Protein AF-A0A1X7BYQ5-F1 (afdb_monomer_lite)

Organism: NCBI:txid28188

Structure (mmCIF, N/CA/C/O backbone):
data_AF-A0A1X7BYQ5-F1
#
_entry.id   AF-A0A1X7BYQ5-F1
#
loop_
_atom_site.group_PDB
_atom_site.id
_atom_site.type_symbol
_atom_site.label_atom_id
_atom_site.label_alt_id
_atom_site.label_comp_id
_atom_site.label_asym_id
_atom_site.label_entity_id
_atom_site.label_seq_id
_atom_site.pdbx_PDB_ins_code
_atom_site.Cartn_x
_atom_site.Cartn_y
_atom_site.Cartn_z
_atom_site.occupancy
_atom_site.B_iso_or_equiv
_atom_site.auth_seq_id
_atom_site.auth_comp_id
_atom_site.auth_asym_id
_atom_site.auth_atom_id
_atom_site.pdbx_PDB_model_num
ATOM 1 N N . MET A 1 1 ? -8.170 6.490 3.187 1.00 89.06 1 MET A N 1
ATOM 2 C CA . MET A 1 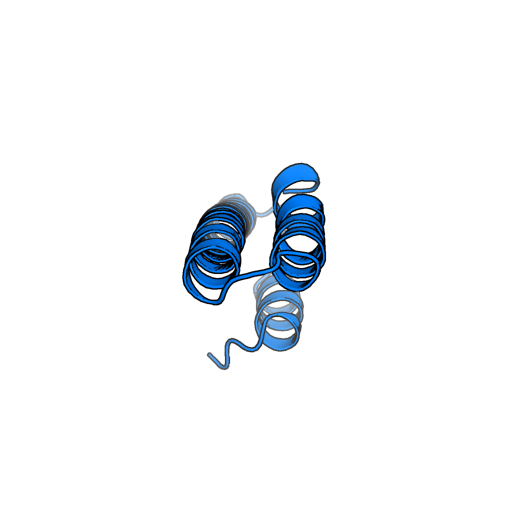1 ? -8.131 5.012 3.181 1.00 89.06 1 MET A CA 1
ATOM 3 C C . MET A 1 1 ? -8.411 4.429 1.802 1.00 89.06 1 MET A C 1
ATOM 5 O O . MET A 1 1 ? -7.466 3.938 1.213 1.00 89.06 1 MET A O 1
ATOM 9 N N . ARG A 1 2 ? -9.620 4.559 1.218 1.00 93.81 2 ARG A N 1
ATOM 10 C CA . ARG A 1 2 ? -9.934 3.990 -0.122 1.00 93.81 2 ARG A CA 1
ATOM 11 C C . ARG A 1 2 ? -8.946 4.372 -1.237 1.00 93.81 2 ARG A C 1
ATOM 13 O O . ARG A 1 2 ? -8.584 3.533 -2.049 1.00 93.81 2 ARG A O 1
ATOM 20 N N . ARG A 1 3 ? -8.506 5.636 -1.283 1.00 95.50 3 ARG A N 1
ATOM 21 C CA . ARG A 1 3 ? -7.522 6.084 -2.285 1.00 95.50 3 ARG A CA 1
ATOM 22 C C . ARG A 1 3 ? -6.148 5.458 -2.057 1.00 95.50 3 ARG A C 1
ATOM 24 O O . ARG A 1 3 ? -5.600 4.897 -2.990 1.00 95.50 3 ARG A O 1
ATOM 31 N N . ALA A 1 4 ? -5.640 5.500 -0.825 1.00 93.81 4 ALA A N 1
ATOM 32 C CA . ALA A 1 4 ? -4.363 4.889 -0.463 1.00 93.81 4 ALA A CA 1
ATOM 33 C C . ALA A 1 4 ? -4.352 3.377 -0.760 1.00 93.81 4 ALA A C 1
ATOM 35 O O . ALA A 1 4 ? -3.442 2.894 -1.423 1.00 93.81 4 ALA A O 1
ATOM 36 N N . SER A 1 5 ? -5.413 2.651 -0.387 1.00 95.06 5 SER A N 1
ATOM 37 C CA . SER A 1 5 ? -5.524 1.208 -0.638 1.00 95.06 5 SER A CA 1
ATOM 38 C C . SER A 1 5 ? -5.564 0.844 -2.124 1.00 95.06 5 SER A C 1
ATOM 40 O O . SER A 1 5 ? -5.038 -0.195 -2.497 1.00 95.06 5 SER A O 1
ATOM 42 N N . VAL A 1 6 ? -6.175 1.679 -2.973 1.00 97.06 6 VAL A N 1
ATOM 43 C CA . VAL A 1 6 ? -6.178 1.482 -4.436 1.00 97.06 6 VAL A CA 1
ATOM 44 C C . VAL A 1 6 ? -4.847 1.923 -5.058 1.00 97.06 6 VAL A C 1
ATOM 46 O O . VAL A 1 6 ? -4.366 1.293 -5.991 1.00 97.06 6 VAL A O 1
ATOM 49 N N . SER A 1 7 ? -4.219 2.969 -4.520 1.00 97.81 7 SER A N 1
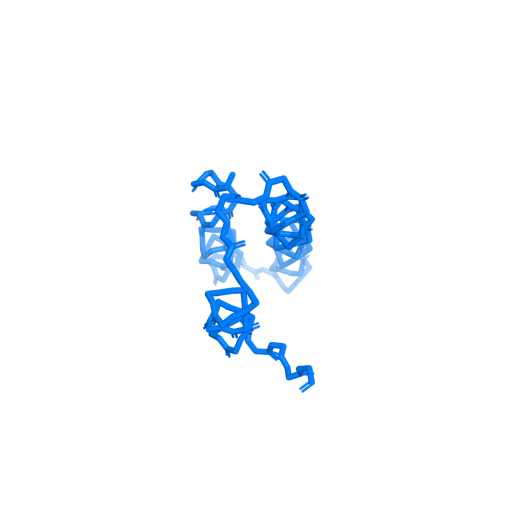ATOM 50 C CA . SER A 1 7 ? -2.948 3.517 -5.008 1.00 97.81 7 SER A CA 1
ATOM 51 C C . SER A 1 7 ? -1.786 2.527 -4.887 1.00 97.81 7 SER A C 1
ATOM 53 O O . SER A 1 7 ? -0.941 2.481 -5.778 1.00 97.81 7 SER A O 1
ATOM 55 N N . ILE A 1 8 ? -1.749 1.711 -3.826 1.00 97.12 8 ILE A N 1
ATOM 56 C CA . ILE A 1 8 ? -0.687 0.714 -3.599 1.00 97.12 8 ILE A CA 1
ATOM 57 C C . ILE A 1 8 ? -0.560 -0.266 -4.784 1.00 97.12 8 ILE A C 1
ATOM 59 O O . ILE A 1 8 ? 0.489 -0.258 -5.431 1.00 97.12 8 ILE A O 1
ATOM 63 N N . PRO A 1 9 ? -1.583 -1.079 -5.129 1.00 97.38 9 PRO A N 1
ATOM 64 C CA . PRO A 1 9 ? -1.477 -2.015 -6.244 1.00 97.38 9 PRO A CA 1
ATOM 65 C C . PRO A 1 9 ? -1.360 -1.307 -7.598 1.00 97.38 9 PRO A C 1
ATOM 67 O O . PRO A 1 9 ? -0.649 -1.809 -8.464 1.00 97.38 9 PRO A O 1
ATOM 70 N N . SER A 1 10 ? -1.988 -0.137 -7.781 1.00 98.25 10 SER A N 1
ATOM 71 C CA . SER A 1 10 ? -1.874 0.624 -9.033 1.00 98.25 10 SER A CA 1
ATOM 72 C C . SER A 1 10 ? -0.440 1.069 -9.313 1.00 98.25 10 SER A C 1
ATOM 74 O O . SER A 1 10 ? 0.041 0.880 -10.424 1.00 98.25 10 SER A O 1
ATOM 76 N N . ASN A 1 11 ? 0.270 1.599 -8.311 1.00 98.44 11 ASN A N 1
ATOM 77 C CA . ASN A 1 11 ? 1.666 2.005 -8.488 1.00 98.44 11 ASN A CA 1
ATOM 78 C C . ASN A 1 11 ? 2.587 0.800 -8.699 1.00 98.44 11 ASN A C 1
ATOM 80 O O . ASN A 1 11 ? 3.484 0.874 -9.530 1.00 98.44 11 ASN A O 1
ATOM 84 N N . ILE A 1 12 ? 2.359 -0.323 -8.008 1.00 98.12 12 ILE A N 1
ATOM 85 C CA . ILE A 1 12 ? 3.136 -1.552 -8.242 1.00 98.12 12 ILE A CA 1
ATOM 86 C C . ILE A 1 12 ? 2.952 -2.032 -9.688 1.00 98.12 12 ILE A C 1
ATOM 88 O O . ILE A 1 12 ? 3.941 -2.288 -10.371 1.00 98.12 12 ILE A O 1
ATOM 92 N N . ALA A 1 13 ? 1.707 -2.114 -10.166 1.00 98.00 13 ALA A N 1
ATOM 93 C CA . ALA A 1 13 ? 1.400 -2.550 -11.526 1.00 98.00 13 ALA A CA 1
ATOM 94 C C . ALA A 1 13 ? 1.961 -1.589 -12.584 1.00 98.00 13 ALA A C 1
ATOM 96 O O . ALA A 1 13 ? 2.538 -2.033 -13.574 1.00 98.00 13 ALA A O 1
ATOM 97 N N . GLU A 1 14 ? 1.841 -0.277 -12.365 1.00 98.12 14 GLU A N 1
ATOM 98 C CA . GLU A 1 14 ? 2.390 0.722 -13.282 1.00 98.12 14 GLU A CA 1
ATOM 99 C C . GLU A 1 14 ? 3.920 0.678 -13.323 1.00 98.12 14 GLU A C 1
ATOM 101 O O . GLU A 1 14 ? 4.508 0.779 -14.399 1.00 98.12 14 GLU A O 1
ATOM 106 N N . GLY A 1 15 ? 4.564 0.492 -12.170 1.00 97.94 15 GLY A N 1
ATOM 107 C CA . GLY A 1 15 ? 6.008 0.336 -12.069 1.00 97.94 15 GLY A CA 1
ATOM 108 C C . GLY A 1 15 ? 6.520 -0.927 -12.756 1.00 97.94 15 GLY A C 1
ATOM 109 O O . GLY A 1 15 ? 7.523 -0.864 -13.459 1.00 97.94 15 GLY A O 1
ATOM 110 N N . ALA A 1 16 ? 5.811 -2.047 -12.600 1.00 97.50 16 ALA A N 1
ATOM 111 C CA . ALA A 1 16 ? 6.148 -3.317 -13.242 1.00 97.50 16 ALA A CA 1
ATOM 112 C C . ALA A 1 16 ? 6.028 -3.268 -14.777 1.00 97.50 16 ALA A C 1
ATOM 114 O O . ALA A 1 16 ? 6.613 -4.099 -15.463 1.00 97.50 16 ALA A O 1
ATOM 115 N N . ALA A 1 17 ? 5.284 -2.298 -15.314 1.00 97.19 17 ALA A N 1
ATOM 116 C CA . ALA A 1 17 ? 5.157 -2.057 -16.748 1.00 97.19 17 ALA A CA 1
ATOM 117 C C . ALA A 1 17 ? 6.226 -1.098 -17.315 1.00 97.19 17 ALA A C 1
ATOM 119 O O . ALA A 1 17 ? 6.130 -0.725 -18.483 1.00 97.19 17 ALA A O 1
ATOM 120 N N . LYS A 1 18 ? 7.199 -0.637 -16.511 1.00 95.94 18 LYS A N 1
ATOM 121 C CA . LYS A 1 18 ? 8.282 0.252 -16.970 1.00 95.94 18 LYS A CA 1
ATOM 122 C C . LYS A 1 18 ? 9.488 -0.534 -17.475 1.00 95.94 18 LYS A C 1
ATOM 124 O O . LYS A 1 18 ? 9.765 -1.633 -17.012 1.00 95.94 18 LYS A O 1
ATOM 129 N N . ASP A 1 19 ? 10.242 0.090 -18.377 1.00 91.94 19 ASP A N 1
ATOM 130 C CA . ASP A 1 19 ? 11.367 -0.541 -19.078 1.00 91.94 19 ASP A CA 1
ATOM 131 C C . ASP A 1 19 ? 12.663 -0.591 -18.250 1.00 91.94 19 ASP A C 1
ATOM 133 O O . ASP A 1 19 ? 13.642 -1.211 -18.664 1.00 91.94 19 ASP A O 1
ATOM 137 N N . SER A 1 20 ? 12.708 0.075 -17.088 1.00 96.44 20 SER A N 1
ATOM 138 C CA . SER A 1 20 ? 13.908 0.135 -16.251 1.00 96.44 20 SER A CA 1
ATOM 139 C C . SER A 1 20 ? 13.639 -0.107 -14.768 1.00 96.44 20 SER A C 1
ATOM 141 O O . SER A 1 20 ? 12.672 0.400 -14.193 1.00 96.44 20 SER A O 1
ATOM 143 N N . ASP A 1 21 ? 14.589 -0.778 -14.113 1.00 96.50 21 ASP A N 1
ATOM 144 C CA . ASP A 1 21 ? 14.567 -1.012 -12.665 1.00 96.50 21 ASP A CA 1
ATOM 145 C C . ASP A 1 21 ? 14.477 0.294 -11.872 1.00 96.50 21 ASP A C 1
ATOM 147 O O . ASP A 1 21 ? 13.785 0.378 -10.861 1.00 96.50 21 ASP A O 1
ATOM 151 N N . LYS A 1 22 ? 15.144 1.353 -12.348 1.00 97.38 22 LYS A N 1
ATOM 152 C CA . LYS A 1 22 ? 15.119 2.669 -11.700 1.00 97.38 22 LYS A CA 1
ATOM 153 C C . LYS A 1 22 ? 13.703 3.242 -11.645 1.00 97.38 22 LYS A C 1
ATOM 155 O O . LYS A 1 22 ? 13.312 3.824 -10.631 1.00 97.38 22 LYS A O 1
ATOM 160 N N . GLU A 1 23 ? 12.943 3.108 -12.726 1.00 96.81 23 GLU A N 1
ATOM 161 C CA . GLU A 1 23 ? 11.556 3.558 -12.752 1.00 96.81 23 GLU A CA 1
ATOM 162 C C . GLU A 1 23 ? 10.668 2.651 -11.915 1.00 96.81 23 GLU A C 1
ATOM 164 O O . GLU A 1 23 ? 9.873 3.173 -11.132 1.00 96.81 23 GLU A O 1
ATOM 169 N N . TYR A 1 24 ? 10.850 1.331 -11.995 1.00 98.00 24 TYR A N 1
ATOM 170 C CA . TYR A 1 24 ? 10.093 0.406 -11.158 1.00 98.00 24 TYR A CA 1
ATOM 171 C C . TYR A 1 24 ? 10.280 0.722 -9.666 1.00 98.00 24 TYR A C 1
ATOM 173 O O . TYR A 1 24 ? 9.302 0.920 -8.945 1.00 98.00 24 TYR A O 1
ATOM 181 N N . ILE A 1 25 ? 11.526 0.907 -9.220 1.00 98.12 25 ILE A N 1
ATOM 182 C CA . ILE A 1 25 ? 11.864 1.303 -7.845 1.00 98.12 25 ILE A CA 1
ATOM 183 C C . ILE A 1 25 ? 11.173 2.615 -7.451 1.00 98.12 25 ILE A C 1
ATOM 185 O O . ILE A 1 25 ? 10.634 2.718 -6.348 1.00 98.12 25 ILE A O 1
ATOM 189 N N . ARG A 1 26 ? 11.132 3.620 -8.339 1.00 98.25 26 ARG A N 1
ATOM 190 C CA . ARG A 1 26 ? 10.415 4.879 -8.069 1.00 98.25 26 ARG A CA 1
ATOM 191 C C . ARG A 1 26 ? 8.937 4.624 -7.769 1.00 98.25 26 ARG A C 1
ATOM 193 O O . ARG A 1 26 ? 8.410 5.182 -6.811 1.00 98.25 26 ARG A O 1
ATOM 200 N N . PHE A 1 27 ? 8.278 3.782 -8.558 1.00 98.44 27 PHE A N 1
ATOM 201 C CA . PHE A 1 27 ? 6.877 3.421 -8.335 1.00 98.44 27 PHE A CA 1
ATOM 202 C C . PHE A 1 27 ? 6.670 2.607 -7.052 1.00 98.44 27 PHE A C 1
ATOM 204 O O . PHE A 1 27 ? 5.701 2.847 -6.330 1.00 98.44 27 PHE A O 1
ATOM 211 N N . LEU A 1 28 ? 7.608 1.722 -6.699 1.00 98.12 28 LEU A N 1
ATOM 212 C CA . LEU A 1 28 ? 7.582 1.015 -5.415 1.00 98.12 28 LEU A CA 1
ATOM 213 C C . LEU A 1 28 ? 7.666 1.978 -4.224 1.00 98.12 28 LEU A C 1
ATOM 215 O O . LEU A 1 28 ? 6.946 1.791 -3.244 1.00 98.12 28 LEU A O 1
ATOM 219 N N . TYR A 1 29 ? 8.463 3.047 -4.308 1.00 98.44 29 TYR A N 1
ATOM 220 C CA . TYR A 1 29 ? 8.485 4.079 -3.266 1.00 98.44 29 TYR A CA 1
ATOM 221 C C . TYR A 1 29 ? 7.151 4.827 -3.142 1.00 98.44 29 TYR A C 1
ATOM 223 O O . TYR A 1 29 ? 6.722 5.128 -2.027 1.00 98.44 29 TYR A O 1
ATOM 231 N N . ILE A 1 30 ? 6.460 5.089 -4.255 1.00 98.25 30 ILE A N 1
ATOM 232 C CA . ILE A 1 30 ? 5.129 5.718 -4.228 1.00 98.25 30 ILE A CA 1
ATOM 233 C C . ILE A 1 30 ? 4.098 4.770 -3.589 1.00 98.25 30 ILE A C 1
ATOM 235 O O . ILE A 1 30 ? 3.296 5.190 -2.746 1.00 98.25 30 ILE A O 1
ATOM 239 N N . ALA A 1 31 ? 4.147 3.479 -3.934 1.00 97.56 31 ALA A N 1
ATOM 240 C CA . ALA A 1 31 ? 3.312 2.452 -3.316 1.00 97.56 31 ALA A CA 1
ATOM 241 C C . ALA A 1 31 ? 3.578 2.344 -1.804 1.00 97.56 31 ALA A C 1
ATOM 243 O O . ALA A 1 31 ? 2.634 2.324 -1.013 1.00 97.56 31 ALA A O 1
ATOM 244 N N . LEU A 1 32 ? 4.850 2.361 -1.391 1.00 96.50 32 LEU A N 1
ATOM 245 C CA . LEU A 1 32 ? 5.248 2.348 0.017 1.00 96.50 32 LEU A CA 1
ATOM 246 C C . LEU A 1 32 ? 4.720 3.575 0.772 1.00 96.50 32 LEU A C 1
ATOM 248 O O . LEU A 1 32 ? 4.184 3.429 1.868 1.00 96.50 32 LEU A O 1
ATOM 252 N N . GLY A 1 33 ? 4.808 4.770 0.182 1.00 97.50 33 GLY A N 1
ATOM 253 C CA . GLY A 1 33 ? 4.237 5.986 0.768 1.00 97.50 33 GLY A CA 1
ATOM 254 C C . GLY A 1 33 ? 2.725 5.872 0.992 1.00 97.50 33 GLY A C 1
ATOM 255 O O . GLY A 1 33 ? 2.231 6.197 2.071 1.00 97.50 33 GLY A O 1
ATOM 256 N N . SER A 1 34 ? 2.001 5.319 0.012 1.00 97.81 34 SER A N 1
ATOM 257 C CA . SER A 1 34 ? 0.556 5.063 0.125 1.00 97.81 34 SER A CA 1
ATOM 258 C C . SER A 1 34 ? 0.232 4.047 1.232 1.00 97.81 34 SER A C 1
ATOM 260 O O . SER A 1 34 ? -0.756 4.210 1.949 1.00 97.81 34 SER A O 1
ATOM 262 N N . LEU A 1 35 ? 1.069 3.018 1.410 1.00 95.19 35 LEU A N 1
ATOM 263 C CA . LEU A 1 35 ? 0.925 2.047 2.498 1.00 95.19 35 LEU A CA 1
ATOM 264 C C . LEU A 1 35 ? 1.107 2.704 3.874 1.00 95.19 35 LEU A C 1
ATOM 266 O O . LEU A 1 35 ? 0.270 2.504 4.751 1.00 95.19 35 LEU A O 1
ATOM 270 N N . MET A 1 36 ? 2.133 3.545 4.050 1.00 94.94 36 MET A N 1
ATOM 271 C CA . MET A 1 36 ? 2.364 4.245 5.323 1.00 94.94 36 MET A CA 1
ATOM 272 C C . MET A 1 36 ? 1.219 5.201 5.683 1.00 94.94 36 MET A C 1
ATOM 274 O O . MET A 1 36 ? 0.848 5.323 6.855 1.00 94.94 36 MET A O 1
ATOM 278 N N . GLU A 1 37 ? 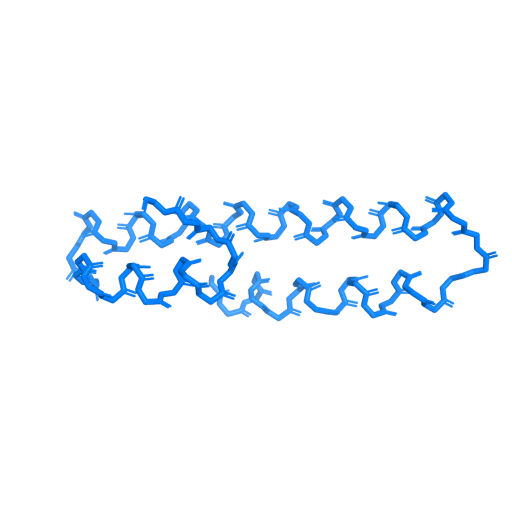0.627 5.867 4.687 1.00 96.06 37 GLU A N 1
ATOM 279 C CA . GLU A 1 37 ? -0.560 6.700 4.892 1.00 96.06 37 GLU A CA 1
ATOM 280 C C . GLU A 1 37 ? -1.755 5.856 5.367 1.00 96.06 37 GLU A C 1
ATOM 282 O O . GLU A 1 37 ? -2.444 6.236 6.318 1.00 96.06 37 GLU A O 1
ATOM 287 N N . LEU A 1 38 ? -1.991 4.698 4.737 1.00 94.88 38 LEU A N 1
ATOM 288 C CA . LEU A 1 38 ? -3.073 3.789 5.115 1.00 94.88 38 LEU A CA 1
ATOM 289 C C . LEU A 1 38 ? -2.898 3.264 6.546 1.00 94.88 38 LEU A C 1
ATOM 291 O O . LEU A 1 38 ? -3.862 3.279 7.310 1.00 94.88 38 LEU A O 1
ATOM 295 N N . ASP A 1 39 ? -1.684 2.860 6.920 1.00 93.62 39 ASP A N 1
ATOM 296 C CA . ASP A 1 39 ? -1.371 2.403 8.278 1.00 93.62 39 ASP A CA 1
ATOM 297 C C . ASP A 1 39 ? -1.625 3.493 9.320 1.00 93.62 39 ASP A C 1
ATOM 299 O O . ASP A 1 39 ? -2.245 3.245 10.354 1.00 93.62 39 ASP A O 1
ATOM 303 N N . THR A 1 40 ? -1.213 4.727 9.026 1.00 94.94 40 THR A N 1
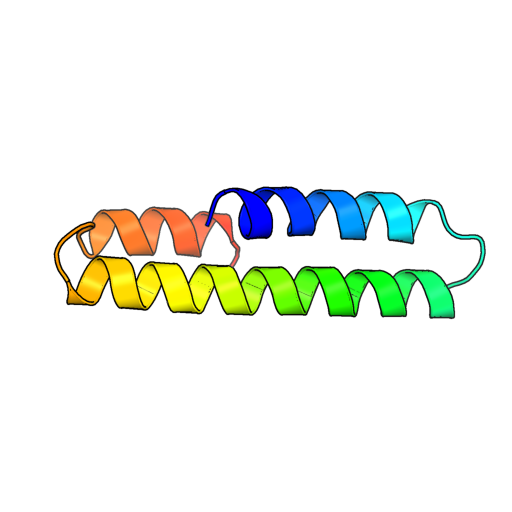ATOM 304 C CA . THR A 1 40 ? -1.468 5.876 9.904 1.00 94.94 40 THR A CA 1
ATOM 305 C C . THR A 1 40 ? -2.972 6.104 10.080 1.00 94.94 40 THR A C 1
ATOM 307 O O . THR A 1 40 ? -3.454 6.294 11.196 1.00 94.94 40 THR A O 1
ATOM 310 N N . GLN A 1 41 ? -3.741 6.032 8.991 1.00 96.12 41 GLN A N 1
ATOM 311 C CA . GLN A 1 41 ? -5.199 6.177 9.030 1.00 96.12 41 GLN A CA 1
ATOM 312 C C . GLN A 1 41 ? -5.885 5.042 9.805 1.00 96.12 41 GLN A C 1
ATOM 314 O O . GLN A 1 41 ? -6.861 5.306 10.503 1.00 96.12 41 GLN A O 1
ATOM 319 N N . LEU A 1 42 ? -5.380 3.807 9.721 1.00 95.06 42 LEU A N 1
ATOM 320 C CA . LEU A 1 4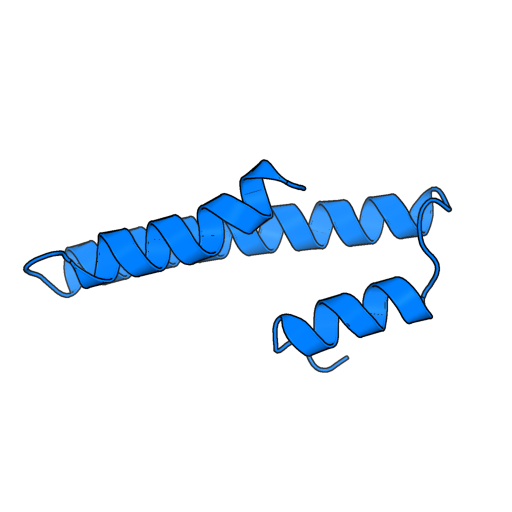2 ? -5.869 2.660 10.495 1.00 95.06 42 LEU A CA 1
ATOM 321 C C . LEU A 1 42 ? -5.636 2.846 12.003 1.00 95.06 42 LEU A C 1
ATOM 323 O O . LEU A 1 42 ? -6.554 2.636 12.794 1.00 95.06 42 LEU A O 1
ATOM 327 N N . ILE A 1 43 ? -4.444 3.303 12.400 1.00 94.44 43 ILE A N 1
ATOM 328 C CA . ILE A 1 43 ? -4.130 3.614 13.805 1.00 94.44 43 ILE A CA 1
ATOM 329 C C . ILE A 1 43 ? -5.060 4.713 14.332 1.00 94.44 43 ILE A C 1
ATOM 331 O O . ILE A 1 43 ? -5.624 4.583 15.418 1.00 94.44 43 ILE A O 1
ATOM 335 N N . ILE A 1 44 ? -5.272 5.779 13.553 1.00 96.62 44 ILE A N 1
ATOM 336 C CA . ILE A 1 44 ? -6.197 6.857 13.926 1.00 96.62 44 ILE A CA 1
ATOM 337 C C . ILE A 1 44 ? -7.626 6.321 14.062 1.00 96.62 44 ILE A C 1
ATOM 339 O O . ILE A 1 44 ? -8.282 6.623 15.055 1.00 96.62 44 ILE A O 1
ATOM 343 N N . ALA A 1 45 ? -8.094 5.505 13.111 1.00 96.69 45 ALA A N 1
ATOM 344 C CA . ALA A 1 45 ? -9.430 4.909 13.139 1.00 96.69 45 ALA A CA 1
ATOM 345 C C . ALA A 1 45 ? -9.660 4.057 14.397 1.00 96.69 45 ALA A C 1
ATOM 347 O O . ALA A 1 45 ? -10.728 4.144 15.001 1.00 96.69 45 ALA A O 1
ATOM 348 N N . LYS A 1 46 ? -8.650 3.291 14.829 1.00 96.38 46 LYS A N 1
ATOM 349 C CA . LYS A 1 46 ? -8.686 2.552 16.097 1.00 96.38 46 LYS A CA 1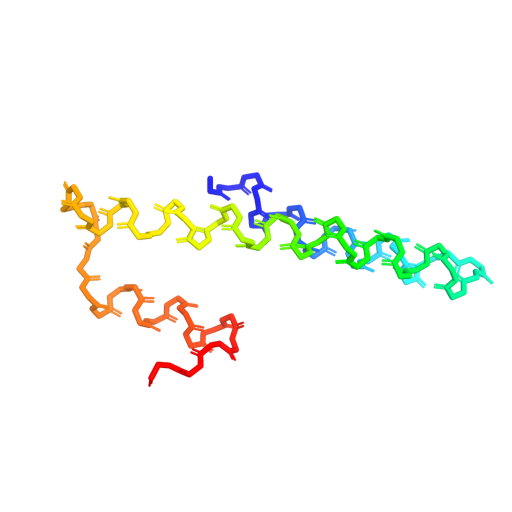
ATOM 350 C C . LYS A 1 46 ? -8.782 3.499 17.294 1.00 96.38 46 LYS A C 1
ATOM 352 O O . LYS A 1 46 ? -9.648 3.331 18.146 1.00 96.38 46 LYS A O 1
ATOM 357 N N . ASN A 1 47 ? -7.925 4.519 17.342 1.00 96.69 47 ASN A N 1
ATOM 358 C CA . ASN A 1 47 ? -7.854 5.449 18.473 1.00 96.69 47 ASN A CA 1
ATOM 359 C C . ASN A 1 47 ? -9.157 6.230 18.699 1.00 96.69 47 ASN A C 1
ATOM 361 O O . ASN A 1 47 ? -9.462 6.585 19.834 1.00 96.69 47 ASN A O 1
ATOM 365 N N . ILE A 1 48 ? -9.927 6.488 17.639 1.00 97.81 48 ILE A N 1
ATOM 366 C CA . ILE A 1 48 ? -11.231 7.166 17.721 1.00 97.81 48 ILE A CA 1
ATOM 367 C C . ILE A 1 48 ? -12.420 6.195 17.773 1.00 97.81 48 ILE A C 1
ATOM 369 O O . ILE A 1 48 ? -13.567 6.630 17.701 1.00 97.81 48 ILE A O 1
ATOM 373 N N . GLY A 1 49 ? -12.162 4.890 17.906 1.00 96.81 49 GLY A N 1
ATOM 374 C CA . GLY A 1 49 ? -13.187 3.868 18.112 1.00 96.81 49 GLY A CA 1
ATOM 375 C C . GLY A 1 49 ? -13.992 3.483 16.868 1.00 96.81 49 GLY A C 1
ATOM 376 O O . GLY A 1 49 ? -15.067 2.909 17.009 1.00 96.81 49 GLY A O 1
ATOM 377 N N . TYR A 1 50 ? -13.508 3.779 15.656 1.00 97.19 50 TYR A N 1
ATOM 378 C CA . TYR A 1 50 ? -14.155 3.315 14.419 1.00 97.19 50 TYR A CA 1
ATOM 379 C C . TYR A 1 50 ? -13.859 1.857 14.084 1.00 97.19 50 TYR A C 1
ATOM 381 O O . TYR A 1 50 ? -14.642 1.242 13.366 1.00 97.19 50 TYR A O 1
ATOM 389 N N . ILE A 1 51 ? -12.738 1.330 14.575 1.00 96.00 51 ILE A N 1
ATOM 390 C CA . ILE A 1 51 ? -12.383 -0.085 14.485 1.00 96.00 51 ILE A CA 1
ATOM 391 C C . ILE A 1 51 ? -11.809 -0.551 15.822 1.00 96.00 51 ILE A C 1
ATOM 393 O O . ILE A 1 51 ? -11.254 0.246 16.581 1.00 96.00 51 ILE A O 1
ATOM 397 N N . ASN A 1 52 ? -11.916 -1.842 16.104 1.00 95.31 52 ASN A N 1
ATOM 398 C CA . ASN A 1 52 ? -11.290 -2.474 17.260 1.00 95.31 52 ASN A CA 1
ATOM 399 C C . ASN A 1 52 ? -9.916 -3.084 16.912 1.00 95.31 52 ASN A C 1
ATOM 401 O O . ASN A 1 52 ? -9.489 -3.098 15.757 1.00 95.31 52 ASN A O 1
ATOM 405 N N . GLU A 1 53 ? -9.207 -3.586 17.928 1.00 93.31 53 GLU A N 1
ATOM 406 C CA . GLU A 1 53 ? -7.890 -4.216 17.750 1.00 93.31 53 GLU A CA 1
ATOM 407 C C . GLU A 1 53 ? -7.938 -5.410 16.790 1.00 93.31 53 GLU A C 1
ATOM 409 O O . GLU A 1 53 ? -7.102 -5.511 15.901 1.00 93.31 53 GLU A O 1
ATOM 414 N N . SER A 1 54 ? -8.945 -6.277 16.914 1.00 93.50 54 SER A N 1
ATOM 415 C CA . SER A 1 54 ? -9.072 -7.464 16.062 1.00 93.50 54 SER A CA 1
ATOM 416 C C . SER A 1 54 ? -9.259 -7.086 14.590 1.00 93.50 54 SER A C 1
ATOM 418 O O . SER A 1 54 ? -8.673 -7.706 13.701 1.00 93.50 54 SER A O 1
ATOM 420 N N . GLU A 1 55 ? -10.030 -6.032 14.315 1.00 93.69 55 GLU A N 1
ATOM 421 C CA . GLU A 1 55 ? -10.182 -5.485 12.968 1.00 93.69 55 GLU A CA 1
ATOM 422 C C . GLU A 1 55 ? -8.858 -4.915 12.448 1.00 93.69 55 GLU A C 1
ATOM 424 O O . GLU A 1 55 ? -8.480 -5.208 11.310 1.00 93.69 55 GLU A O 1
ATOM 429 N N . LEU A 1 56 ? -8.117 -4.172 13.277 1.00 91.62 56 LEU A N 1
ATOM 430 C CA . LEU A 1 56 ? -6.803 -3.637 12.919 1.00 91.62 56 LEU A CA 1
ATOM 431 C C . LEU A 1 56 ? -5.789 -4.752 12.612 1.00 91.62 56 LEU A C 1
ATOM 433 O O . LEU A 1 56 ? -5.169 -4.734 11.546 1.00 91.62 56 LEU A O 1
ATOM 437 N N . GLU A 1 57 ? -5.663 -5.744 13.492 1.00 90.06 57 GLU A N 1
ATOM 438 C CA . GLU A 1 57 ? -4.795 -6.915 13.319 1.00 90.06 57 GLU A CA 1
ATOM 439 C C . GLU A 1 57 ? -5.147 -7.689 12.045 1.00 90.06 57 GLU A C 1
ATOM 441 O O . GLU A 1 57 ? -4.263 -8.090 11.281 1.00 90.06 57 GLU A O 1
ATOM 446 N N . SER A 1 58 ? -6.444 -7.858 11.760 1.00 90.69 58 SER A N 1
ATOM 447 C CA . SER A 1 58 ? -6.902 -8.554 10.554 1.00 90.69 58 SER A CA 1
ATOM 448 C C . SER A 1 58 ? -6.429 -7.867 9.269 1.00 90.69 58 SER A C 1
ATOM 450 O O . SER A 1 58 ? -6.104 -8.543 8.288 1.00 90.69 58 SER A O 1
ATOM 452 N N . VAL A 1 59 ? -6.361 -6.532 9.275 1.00 87.25 59 VAL A N 1
ATOM 453 C CA . VAL A 1 59 ? -5.892 -5.731 8.141 1.00 87.25 59 VAL A CA 1
ATOM 454 C C . VAL A 1 59 ? -4.365 -5.744 8.071 1.00 87.25 59 VAL A C 1
ATOM 456 O O . VAL A 1 59 ? -3.817 -5.967 6.993 1.00 87.25 59 VAL A O 1
ATOM 459 N N . GLN A 1 60 ? -3.665 -5.591 9.197 1.00 84.56 60 GLN A N 1
ATOM 460 C CA . GLN A 1 60 ? -2.196 -5.613 9.247 1.00 84.56 60 GLN A CA 1
ATOM 461 C C . GLN A 1 60 ? -1.613 -6.953 8.785 1.00 84.56 60 GLN A C 1
ATOM 463 O O . GLN A 1 60 ? -0.680 -6.971 7.976 1.00 84.56 60 GLN A O 1
ATOM 468 N N . LYS A 1 61 ? -2.232 -8.069 9.192 1.00 84.38 61 LYS A N 1
ATOM 469 C CA . LYS A 1 61 ? -1.844 -9.417 8.760 1.00 84.38 61 LYS A CA 1
ATOM 470 C C . LYS A 1 61 ? -1.943 -9.591 7.243 1.00 84.38 61 LYS A C 1
ATOM 472 O O . LYS A 1 61 ? -1.084 -10.221 6.633 1.00 84.38 61 LYS A O 1
ATOM 477 N N . ARG A 1 62 ? -2.972 -9.010 6.612 1.00 81.00 62 ARG A N 1
ATOM 478 C CA . ARG A 1 62 ? -3.133 -9.017 5.143 1.00 81.00 62 ARG A CA 1
ATOM 479 C C . ARG A 1 62 ? -2.090 -8.150 4.438 1.00 81.00 62 ARG A C 1
ATOM 481 O O . ARG A 1 62 ? -1.710 -8.467 3.318 1.00 81.00 62 ARG A O 1
ATOM 488 N N . SER A 1 63 ? -1.613 -7.100 5.099 1.00 72.88 63 SER A N 1
ATOM 489 C CA . SER A 1 63 ? -0.551 -6.214 4.608 1.00 72.88 63 SER A CA 1
ATOM 490 C C . SER A 1 63 ? 0.868 -6.753 4.858 1.00 72.88 63 SER A C 1
ATOM 492 O O . SER A 1 63 ? 1.837 -6.045 4.599 1.00 72.88 63 SER A O 1
ATOM 494 N N . GLY A 1 64 ? 1.016 -7.983 5.368 1.00 70.62 64 GLY A N 1
ATOM 495 C CA . GLY A 1 64 ? 2.319 -8.606 5.634 1.00 70.62 64 GLY A CA 1
ATOM 496 C C . GLY A 1 64 ? 3.047 -8.058 6.866 1.00 70.62 64 GLY A C 1
ATOM 497 O O . GLY A 1 64 ? 4.223 -8.359 7.063 1.00 70.62 64 GLY A O 1
ATOM 498 N N . ARG A 1 65 ? 2.368 -7.264 7.704 1.00 66.38 65 ARG A N 1
ATOM 499 C CA . ARG A 1 65 ? 2.889 -6.831 9.002 1.00 66.38 65 ARG A CA 1
ATOM 500 C C . ARG A 1 65 ? 2.477 -7.852 10.055 1.00 66.38 65 ARG A C 1
ATOM 502 O O . ARG A 1 65 ? 1.297 -7.972 10.370 1.00 66.38 65 ARG A O 1
ATOM 509 N N . ASN A 1 66 ? 3.454 -8.594 10.566 1.00 48.88 66 ASN A N 1
ATOM 510 C CA . ASN A 1 66 ? 3.285 -9.376 11.785 1.00 48.88 66 ASN A CA 1
ATOM 511 C C . ASN A 1 66 ? 3.594 -8.451 12.965 1.00 48.88 66 ASN A C 1
ATOM 513 O O . ASN A 1 66 ? 4.737 -8.010 13.102 1.00 48.88 66 ASN A O 1
ATOM 517 N N . SER A 1 67 ? 2.564 -8.127 13.743 1.00 52.53 67 SER A N 1
ATOM 518 C CA . SER A 1 67 ? 2.693 -7.580 15.097 1.00 52.53 67 SER A CA 1
ATOM 519 C C . SER A 1 67 ? 3.031 -8.706 16.070 1.00 52.53 67 SER A C 1
ATOM 521 O O . SER A 1 67 ? 2.479 -9.815 15.876 1.00 52.53 67 SER A O 1
#

Secondary structure (DSSP, 8-state):
-HHHHHHHHHHHHHHHTSSSHHHHHHHHHHHHHHHHHHHHHHHHHHHTTSS-HHHHHHHHHHTT---

Radius of gyration: 13.81 Å; chains: 1; bounding box: 29×17×38 Å

Sequence (67 aa):
MRRASVSIPSNIAEGAAKDSDKEYIRFLYIALGSLMELDTQLIIAKNIGYINESELESVQKRSGRNS

Foldseek 3Di:
DVVLVVLLVVLCVVLVPDPDPVSVVVSNVSSVVSVVVVLVVLVVCCVVPVDDPVRSCVVCVVVVDDD

InterPro domains:
  IPR012657 23S rRNA-intervening sequence protein [PF05635] (1-62)
  IPR012657 23S rRNA-intervening sequence protein [PTHR38471] (1-61)
  IPR012657 23S rRNA-intervening sequence protein [TIGR02436] (1-62)
  IPR012657 23S rRNA-intervening sequence protein [cd16377] (1-63)
  IPR036583 23S rRNA-intervening sequence superfamily [G3DSA:1.20.1440.60] (1-66)
  IPR036583 23S rRNA-intervening sequence superfamily [SSF158446] (1-61)

pLDDT: mean 92.81, std 9.72, range [48.88, 98.44]